Protein AF-A0A963NME1-F1 (afdb_monomer)

Foldseek 3Di:
DVPDDDPDPPVCCVVVDDDDPVRCVVVVHDDDPDCVCPPCCLVVLLAVLLVCVVPNDCFVVCCVVVVDVGPVVCV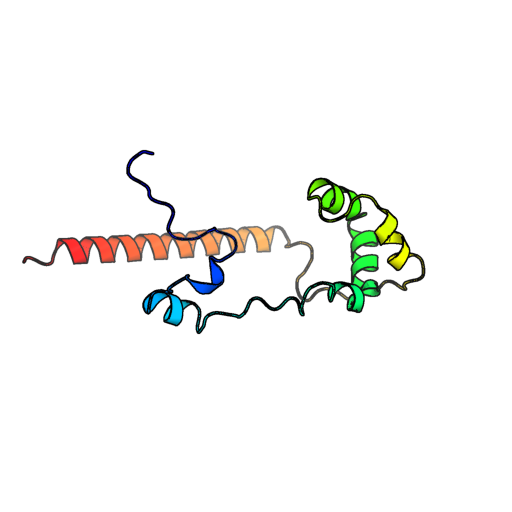SNPPHHHDNDDDPDHPDDDPVRVVVVVVVVVVVVVVVVVVVVVVVVVVVPDDD

Nearest PDB structures (foldseek):
  7aih-assembly1_K  TM=2.203E-01  e=9.585E+00  Leishmania major

pLDDT: mean 87.36, std 10.38, range [45.66, 97.12]

Solvent-accessible surface area (backbone atoms only — not comparable to full-atom values): 8222 Å² total; per-residue (Å²): 116,95,87,68,75,87,87,70,61,75,91,51,39,86,82,68,67,80,78,52,72,69,55,38,63,74,58,76,49,85,79,77,93,66,70,82,68,70,66,57,65,68,83,40,49,30,47,54,46,31,49,31,74,74,74,44,78,62,44,68,60,34,36,75,69,66,77,34,96,58,61,70,72,56,63,79,46,71,87,52,67,60,45,81,72,80,64,100,60,73,95,69,74,56,70,69,60,50,51,50,52,52,52,52,51,50,52,52,50,51,51,50,53,51,53,51,50,52,53,54,53,54,64,72,67,60,82,131

Sequence (128 aa):
FPWLRIRHPFSHYHEHAQVSAASLEALHSVRPIAPDSVGLWRDNLPRVKAQQQLHGSLSPDLVAASYEPDDRWEACLADVVPDPAPSRYPESVGPLRRTLLRLDARRKLWLYLRARRAAAGAQAATPR

Mean predicted aligned error: 10.66 Å

Secondary structure (DSSP, 8-state):
-TTPPP-S-GGGHHHH-PPPHHHHHHHSS-----GGGTTGGGGGHHHHHHHHHHH--SHHHHHHTTS-SSSGGGGGGTTPPP--PPPSS-SS--HHHHHHHHHHHHHHHHHHHHHHHHHHHHHHT---

Structure (mmCIF, N/CA/C/O backbone):
data_AF-A0A963NME1-F1
#
_entry.id   AF-A0A963NME1-F1
#
loop_
_atom_site.group_PDB
_atom_site.id
_atom_site.type_symbol
_atom_site.label_atom_id
_atom_site.label_alt_id
_atom_site.label_comp_id
_atom_site.label_asym_id
_atom_site.label_entity_id
_atom_site.label_seq_id
_atom_site.pdbx_PDB_ins_code
_atom_site.Cartn_x
_atom_site.Cartn_y
_atom_site.Cartn_z
_atom_site.occupancy
_atom_site.B_iso_or_equiv
_atom_site.auth_seq_id
_atom_site.auth_comp_id
_atom_site.auth_asym_id
_atom_site.auth_atom_id
_atom_site.pdbx_PDB_model_num
ATOM 1 N N . PHE A 1 1 ? -7.050 -23.112 29.297 1.00 65.38 1 PHE A N 1
ATOM 2 C CA . PHE A 1 1 ? -8.245 -22.337 29.692 1.00 65.38 1 PHE A CA 1
ATOM 3 C C . PHE A 1 1 ? -9.447 -23.269 29.819 1.00 65.38 1 PHE A C 1
ATOM 5 O O . PHE A 1 1 ? -10.154 -23.459 28.840 1.00 65.38 1 PHE A O 1
ATOM 12 N N . PRO A 1 2 ? -9.666 -23.892 30.991 1.00 81.06 2 PRO A N 1
ATOM 13 C CA . PRO A 1 2 ? -10.699 -24.923 31.156 1.00 81.06 2 PRO A CA 1
ATOM 14 C C . PRO A 1 2 ? -12.145 -24.398 31.057 1.00 81.06 2 PRO A C 1
ATOM 16 O O . PRO A 1 2 ? -13.073 -25.181 30.905 1.00 81.06 2 PRO A O 1
ATOM 19 N N . TRP A 1 3 ? -12.339 -23.079 31.122 1.00 88.75 3 TRP A N 1
ATOM 20 C CA . TRP A 1 3 ? -13.645 -22.411 31.093 1.00 88.75 3 TRP A CA 1
ATOM 21 C C . TRP A 1 3 ? -14.076 -21.918 29.700 1.00 88.75 3 TRP A C 1
ATOM 23 O O . TRP A 1 3 ? -15.205 -21.465 29.531 1.00 88.75 3 TRP A O 1
ATOM 33 N N . LEU A 1 4 ? -13.204 -22.001 28.692 1.00 87.25 4 LEU A N 1
ATOM 34 C CA . LEU A 1 4 ? -13.501 -21.583 27.321 1.00 87.25 4 LEU A CA 1
ATOM 35 C C . LEU A 1 4 ? -13.929 -22.802 26.499 1.00 87.25 4 LEU A C 1
ATOM 37 O O . LEU A 1 4 ? -13.145 -23.727 26.298 1.00 87.25 4 LEU A O 1
ATOM 41 N N . ARG A 1 5 ? -15.174 -22.800 26.010 1.00 87.75 5 ARG A N 1
ATOM 42 C CA . ARG A 1 5 ? -15.690 -23.826 25.090 1.00 87.75 5 ARG A CA 1
ATOM 43 C C . ARG A 1 5 ? -15.691 -23.272 23.670 1.00 87.75 5 ARG A C 1
ATOM 45 O O . ARG A 1 5 ? -16.254 -22.206 23.422 1.00 87.75 5 ARG A O 1
ATOM 52 N N . ILE A 1 6 ? -15.075 -24.001 22.743 1.00 89.31 6 ILE A N 1
ATOM 53 C CA . ILE A 1 6 ? -15.117 -23.680 21.312 1.00 89.31 6 ILE A CA 1
ATOM 54 C C . ILE A 1 6 ? -16.568 -23.827 20.845 1.00 89.31 6 ILE A C 1
ATOM 56 O O . ILE A 1 6 ? -17.168 -24.882 21.039 1.00 89.31 6 ILE A O 1
ATOM 60 N N . ARG A 1 7 ? -17.139 -22.767 20.261 1.00 90.50 7 ARG A N 1
ATOM 61 C CA . ARG A 1 7 ? -18.492 -22.807 19.679 1.00 90.50 7 ARG A CA 1
ATOM 62 C C . ARG A 1 7 ? -18.464 -23.188 18.203 1.00 90.50 7 ARG A C 1
ATOM 64 O O . ARG A 1 7 ? -19.219 -24.057 17.793 1.00 90.50 7 ARG A O 1
ATOM 71 N N . HIS A 1 8 ? -17.573 -22.557 17.441 1.00 91.00 8 HIS A N 1
ATOM 72 C CA . HIS A 1 8 ? -17.397 -22.767 16.005 1.00 91.00 8 HIS A CA 1
ATOM 73 C C . HIS A 1 8 ? -15.905 -22.679 15.646 1.00 91.00 8 HIS A C 1
ATOM 75 O O . HIS A 1 8 ? -15.159 -21.984 16.348 1.00 91.00 8 HIS A O 1
ATOM 81 N N . PRO A 1 9 ? -15.454 -23.349 14.571 1.00 90.25 9 PRO A N 1
ATOM 82 C CA . PRO A 1 9 ? -14.136 -23.117 13.991 1.00 90.25 9 PRO A CA 1
ATOM 83 C C . PRO A 1 9 ? -13.969 -21.656 13.562 1.00 90.25 9 PRO A C 1
ATOM 85 O O . PRO A 1 9 ? -14.907 -21.044 13.051 1.00 90.25 9 PRO A O 1
ATOM 88 N N . PHE A 1 10 ? -12.761 -21.105 13.705 1.00 86.75 10 PHE A N 1
ATOM 89 C CA . PHE A 1 10 ? -12.480 -19.731 13.268 1.00 86.75 10 PHE A CA 1
ATOM 90 C C . PHE A 1 10 ? -12.674 -19.540 11.752 1.00 86.75 10 PHE A C 1
ATOM 92 O O . PHE A 1 10 ? -13.070 -18.464 11.318 1.00 86.75 10 PHE A O 1
ATOM 99 N N . SER A 1 11 ? -12.484 -20.590 10.947 1.00 89.94 11 SER A N 1
ATOM 100 C CA . SER A 1 11 ? -12.746 -20.569 9.499 1.00 89.94 11 SER A CA 1
ATOM 101 C C . SER A 1 11 ? -14.195 -20.200 9.144 1.00 89.94 11 SER A C 1
ATOM 103 O O . SER A 1 11 ? -14.431 -19.602 8.098 1.00 89.94 11 SER A O 1
ATOM 105 N N . HIS A 1 12 ? -15.154 -20.469 10.035 1.00 85.56 12 HIS A N 1
ATOM 106 C CA . HIS A 1 12 ? -16.576 -20.143 9.863 1.00 85.56 12 HIS A CA 1
ATOM 107 C C . HIS A 1 12 ? -16.969 -18.847 10.589 1.00 85.56 12 HIS A C 1
ATOM 109 O O . HIS A 1 12 ? -18.148 -18.563 10.788 1.00 85.56 12 HIS A O 1
ATOM 115 N N . TYR A 1 13 ? -15.997 -18.035 11.022 1.00 83.69 13 TYR A N 1
ATOM 116 C CA . TYR A 1 13 ? -16.275 -16.800 11.759 1.00 83.69 13 TYR A CA 1
ATOM 117 C C . TYR A 1 13 ? -17.245 -15.882 11.005 1.00 83.69 13 TYR A C 1
ATOM 119 O O . TYR A 1 13 ? -18.175 -15.354 11.604 1.00 83.69 13 TYR A O 1
ATOM 127 N N . HIS A 1 14 ? -17.069 -15.746 9.690 1.00 79.44 14 HIS A N 1
ATOM 128 C CA . HIS A 1 14 ? -17.897 -14.894 8.836 1.00 79.44 14 HIS A CA 1
ATOM 129 C C . HIS A 1 14 ? -19.382 -15.312 8.779 1.00 79.44 14 HIS A C 1
ATOM 131 O O . HIS A 1 14 ? -20.227 -14.467 8.501 1.00 79.44 14 HIS A O 1
ATOM 137 N N . GLU A 1 15 ? -19.710 -16.571 9.087 1.00 83.69 15 GLU A N 1
ATOM 138 C CA . GLU A 1 15 ? -21.087 -17.093 9.123 1.00 83.69 15 GLU A CA 1
ATOM 139 C C . GLU A 1 15 ? -21.791 -16.782 10.453 1.00 83.69 15 GLU A C 1
ATOM 141 O O . GLU A 1 15 ? -23.011 -16.639 10.513 1.00 83.69 15 GLU A O 1
ATOM 146 N N . HIS A 1 16 ? -21.020 -16.688 11.539 1.00 85.94 16 HIS A N 1
ATOM 147 C CA . HIS A 1 16 ? -21.543 -16.587 12.905 1.00 85.94 16 HIS A CA 1
ATOM 148 C C . HIS A 1 16 ? -21.264 -15.238 13.578 1.00 85.94 16 HIS A C 1
ATOM 150 O O . HIS A 1 16 ? -21.755 -14.986 14.682 1.00 85.94 16 HIS A O 1
ATOM 156 N N . ALA A 1 17 ? -20.469 -14.371 12.948 1.00 82.75 17 ALA A N 1
ATOM 157 C CA . ALA A 1 17 ? -20.141 -13.054 13.466 1.00 82.75 17 ALA A CA 1
ATOM 158 C C . ALA A 1 17 ? -21.400 -12.179 13.546 1.00 82.75 17 ALA A C 1
ATOM 160 O O . ALA A 1 17 ? -21.984 -11.793 12.537 1.00 82.75 17 ALA A O 1
ATOM 161 N N . GLN A 1 18 ? -21.802 -11.833 14.769 1.00 83.31 18 GLN A N 1
ATOM 162 C CA . GLN A 1 18 ? -22.859 -10.858 15.017 1.00 83.31 18 GLN A CA 1
ATOM 163 C C . GLN A 1 18 ? -22.230 -9.499 15.308 1.00 83.31 18 GLN A C 1
ATOM 165 O O . GLN A 1 18 ? -21.410 -9.355 16.217 1.00 83.31 18 GLN A O 1
ATOM 170 N N . VAL A 1 19 ? -22.613 -8.500 14.520 1.00 80.94 19 VAL A N 1
ATOM 171 C CA . VAL A 1 19 ? -22.104 -7.133 14.635 1.00 80.94 19 VAL A CA 1
ATOM 172 C C . VAL A 1 19 ? -23.082 -6.323 15.482 1.00 80.94 19 VAL A C 1
ATOM 174 O O . VAL A 1 19 ? -24.294 -6.423 15.303 1.00 80.94 19 VAL A O 1
ATOM 177 N N . SER A 1 20 ? -22.574 -5.532 16.428 1.00 85.50 20 SER A N 1
ATOM 178 C CA . SER A 1 20 ? -23.436 -4.671 17.245 1.00 85.50 20 SER A CA 1
ATOM 179 C C . SER A 1 20 ? -24.091 -3.577 16.390 1.00 85.50 20 SER A C 1
ATOM 181 O O . SER A 1 20 ? -23.512 -3.142 15.393 1.00 85.50 20 SER A O 1
ATOM 183 N N . ALA A 1 21 ? -25.260 -3.077 16.801 1.00 82.88 21 ALA A N 1
ATOM 184 C CA . ALA A 1 21 ? -25.935 -1.978 16.102 1.00 82.88 21 ALA A CA 1
ATOM 185 C C . ALA A 1 21 ? -25.039 -0.729 15.978 1.00 82.88 21 ALA A C 1
ATOM 187 O O . ALA A 1 21 ? -24.937 -0.147 14.903 1.00 82.88 21 ALA A O 1
ATOM 188 N N . ALA A 1 22 ? -24.301 -0.390 17.041 1.00 84.44 22 ALA A N 1
ATOM 189 C CA . ALA A 1 22 ? -23.345 0.718 17.033 1.00 84.44 22 ALA A CA 1
ATOM 190 C C . ALA A 1 22 ? -22.194 0.502 16.032 1.00 84.44 22 ALA A C 1
ATOM 192 O O . ALA A 1 22 ? -21.735 1.437 15.381 1.00 84.44 22 ALA A O 1
ATOM 193 N N . SER A 1 23 ? -21.725 -0.741 15.881 1.00 80.06 23 SER A N 1
ATOM 194 C CA . SER A 1 23 ? -20.699 -1.084 14.893 1.00 80.06 23 SER A CA 1
ATOM 195 C C . SER A 1 23 ? -21.232 -1.003 13.458 1.00 80.06 23 SER A C 1
ATOM 197 O O . SER A 1 23 ? -20.501 -0.561 12.578 1.00 80.06 23 SER A O 1
ATOM 199 N N . LEU A 1 24 ? -22.491 -1.385 13.219 1.00 82.00 24 LEU A N 1
ATOM 200 C CA . LEU A 1 24 ? -23.139 -1.246 11.909 1.00 82.00 24 LEU A CA 1
ATOM 201 C C . LEU A 1 24 ? -23.303 0.221 11.506 1.00 82.00 24 LEU A C 1
ATOM 203 O O . LEU A 1 24 ? -23.012 0.574 10.367 1.00 82.00 24 LEU A O 1
ATOM 207 N N . GLU A 1 25 ? -23.718 1.067 12.447 1.00 82.50 25 GLU A N 1
ATOM 208 C CA . GLU A 1 25 ? -23.852 2.509 12.238 1.00 82.50 25 GLU A CA 1
ATOM 209 C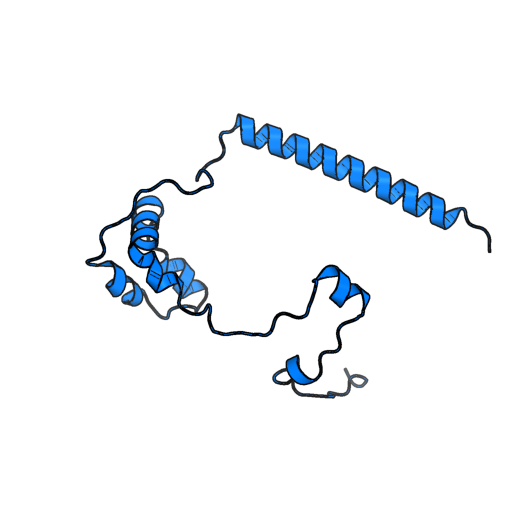 C . GLU A 1 25 ? -22.497 3.152 11.913 1.00 82.50 25 GLU A C 1
ATOM 211 O O . GLU A 1 25 ? -22.366 3.853 10.912 1.00 82.50 25 GLU A O 1
ATOM 216 N N . ALA A 1 26 ? -21.457 2.836 12.691 1.00 82.62 26 ALA A N 1
ATOM 217 C CA . ALA A 1 26 ? -20.117 3.383 12.484 1.00 82.62 26 ALA A CA 1
ATOM 218 C C . ALA A 1 26 ? -19.467 2.941 11.160 1.00 82.62 26 ALA A C 1
ATOM 220 O O . ALA A 1 26 ? -18.706 3.699 10.558 1.00 82.62 26 ALA A O 1
ATOM 221 N N . LEU A 1 27 ? -19.730 1.708 10.717 1.00 79.06 27 LEU A N 1
ATOM 222 C CA . LEU A 1 27 ? -19.146 1.141 9.497 1.00 79.06 27 LEU A CA 1
ATOM 223 C C . LEU A 1 27 ? -20.011 1.377 8.249 1.00 79.06 27 LEU A C 1
ATOM 225 O O . LEU A 1 27 ? -19.574 1.056 7.144 1.00 79.06 27 LEU A O 1
ATOM 229 N N . HIS A 1 28 ? -21.219 1.932 8.411 1.00 71.44 28 HIS A N 1
ATOM 230 C CA . HIS A 1 28 ? -22.244 2.118 7.375 1.00 71.44 28 HIS A CA 1
ATOM 231 C C . HIS A 1 28 ? -22.669 0.840 6.613 1.00 71.44 28 HIS A C 1
ATOM 233 O O . HIS A 1 28 ? -23.385 0.945 5.620 1.00 71.44 28 HIS A O 1
ATOM 239 N N . SER A 1 29 ? -22.210 -0.351 7.017 1.00 71.38 29 SER A N 1
ATOM 240 C CA . SER A 1 29 ? -22.645 -1.708 6.617 1.00 71.38 29 SER A CA 1
ATOM 241 C C . SER A 1 29 ? -21.537 -2.728 6.925 1.00 71.38 29 SER A C 1
ATOM 243 O O . SER A 1 29 ? -20.399 -2.367 7.234 1.00 71.38 29 SER A O 1
ATOM 245 N N . VAL A 1 30 ? -21.852 -4.022 6.813 1.00 68.88 30 VAL A N 1
ATOM 246 C CA . VAL A 1 30 ? -20.839 -5.083 6.701 1.00 68.88 30 VAL A CA 1
ATOM 247 C C . VAL A 1 30 ? -20.472 -5.217 5.226 1.00 68.88 30 VAL A C 1
ATOM 249 O O . VAL A 1 30 ? -21.319 -5.600 4.420 1.00 68.88 30 VAL A O 1
ATOM 252 N N . ARG A 1 31 ? -19.226 -4.899 4.851 1.00 71.44 31 ARG A N 1
ATOM 253 C CA . ARG A 1 31 ? -18.758 -5.169 3.484 1.00 71.44 31 ARG A CA 1
ATOM 254 C C . ARG A 1 31 ? -18.584 -6.679 3.305 1.00 71.44 31 ARG A C 1
ATOM 256 O O . ARG A 1 31 ? -17.908 -7.286 4.139 1.00 71.44 31 ARG A O 1
ATOM 263 N N . PRO A 1 32 ? -19.147 -7.284 2.247 1.00 70.88 32 PRO A N 1
ATOM 264 C CA . PRO A 1 32 ? -18.854 -8.673 1.934 1.00 70.88 32 PRO A CA 1
ATOM 265 C C . PRO A 1 32 ? -17.359 -8.832 1.641 1.00 70.88 32 PRO A C 1
ATOM 267 O O . PRO A 1 32 ? -16.725 -7.935 1.078 1.00 70.88 32 PRO A O 1
ATOM 270 N N . ILE A 1 33 ? -16.797 -9.978 2.024 1.00 72.50 33 ILE A N 1
ATOM 271 C CA . ILE A 1 33 ? -15.448 -10.362 1.606 1.00 72.50 33 ILE A CA 1
ATOM 272 C C . ILE A 1 33 ? -15.550 -10.732 0.125 1.00 72.50 33 ILE A C 1
ATOM 274 O O . ILE A 1 33 ? -15.997 -11.825 -0.212 1.00 72.50 33 ILE A O 1
ATOM 278 N N . ALA A 1 34 ? -15.189 -9.796 -0.749 1.00 72.75 34 ALA A N 1
ATOM 279 C CA . ALA A 1 34 ? -15.157 -10.003 -2.189 1.00 72.75 34 ALA A CA 1
ATOM 280 C C . ALA A 1 34 ? -13.692 -10.104 -2.651 1.00 72.75 34 ALA A C 1
ATOM 282 O O . ALA A 1 34 ? -12.915 -9.180 -2.392 1.00 72.75 34 ALA A O 1
ATOM 283 N N . PRO A 1 35 ? -13.284 -11.200 -3.315 1.00 74.69 35 PRO A N 1
ATOM 284 C CA . PRO A 1 35 ? -11.931 -11.343 -3.845 1.00 74.69 35 PRO A CA 1
ATOM 285 C C . PRO A 1 35 ? -11.703 -10.513 -5.117 1.00 74.69 35 PRO A C 1
ATOM 287 O O . PRO A 1 35 ? -10.601 -10.538 -5.653 1.00 74.69 35 PRO A O 1
ATOM 290 N N . ASP A 1 36 ? -12.703 -9.761 -5.582 1.00 78.38 36 ASP A N 1
ATOM 291 C CA . ASP A 1 36 ? -12.691 -8.992 -6.834 1.00 78.38 36 ASP A CA 1
ATOM 292 C C . ASP A 1 36 ? -11.502 -8.026 -6.946 1.00 78.38 36 ASP A C 1
ATOM 294 O O . ASP A 1 36 ? -11.068 -7.683 -8.042 1.00 78.38 36 ASP A O 1
ATOM 298 N N . SER A 1 37 ? -10.950 -7.584 -5.811 1.00 76.38 37 SER A N 1
ATOM 299 C CA . SER A 1 37 ? -9.790 -6.695 -5.787 1.00 76.38 37 SER A CA 1
ATOM 300 C C . SER A 1 37 ? -8.438 -7.399 -5.909 1.00 76.38 37 SER A C 1
ATOM 302 O O . SER A 1 37 ? -7.411 -6.739 -6.089 1.00 76.38 37 SER A O 1
ATOM 304 N N . VAL A 1 38 ? -8.401 -8.724 -5.764 1.00 83.25 38 VAL A N 1
ATOM 305 C CA . VAL A 1 38 ? -7.161 -9.501 -5.805 1.00 83.25 38 VAL A CA 1
ATOM 306 C C . VAL A 1 38 ? -6.618 -9.484 -7.231 1.00 83.25 38 VAL A C 1
ATOM 308 O O . VAL A 1 38 ? -7.201 -10.044 -8.150 1.00 83.25 38 VAL A O 1
ATOM 311 N N . GLY A 1 39 ? -5.465 -8.841 -7.413 1.00 83.00 39 GLY A N 1
ATOM 312 C CA . GLY A 1 39 ? -4.780 -8.788 -8.704 1.00 83.00 39 GLY A CA 1
ATOM 313 C C . GLY A 1 39 ? -5.081 -7.567 -9.574 1.00 83.00 39 GLY A C 1
ATOM 314 O O . GLY A 1 39 ? -4.396 -7.423 -10.581 1.00 83.00 39 GLY A O 1
ATOM 315 N N . LEU A 1 40 ? -5.974 -6.650 -9.166 1.00 88.62 40 LEU A N 1
ATOM 316 C CA . LEU A 1 40 ? -6.240 -5.373 -9.871 1.00 88.62 40 LEU A CA 1
ATOM 317 C C . LEU A 1 40 ? -4.981 -4.516 -10.094 1.00 88.62 40 LEU A C 1
ATOM 319 O O . LEU A 1 40 ? -4.935 -3.646 -10.962 1.00 88.62 40 LEU A O 1
ATOM 323 N N . TRP A 1 41 ? -3.925 -4.746 -9.312 1.00 89.88 41 TRP A N 1
ATOM 324 C CA . TRP A 1 41 ? -2.641 -4.077 -9.512 1.00 89.88 41 TRP A CA 1
ATOM 325 C C . TRP A 1 41 ? -2.022 -4.385 -10.888 1.00 89.88 41 TRP A C 1
ATOM 327 O O . TRP A 1 41 ? -1.285 -3.553 -11.415 1.00 89.88 41 TRP A O 1
ATOM 337 N N . ARG A 1 42 ? -2.363 -5.531 -11.501 1.00 91.81 42 ARG A N 1
ATOM 338 C CA . ARG A 1 42 ? -1.930 -5.911 -12.857 1.00 91.81 42 ARG A CA 1
ATOM 339 C C . ARG A 1 42 ? -2.524 -5.019 -13.945 1.00 91.81 42 ARG A C 1
ATOM 341 O O . ARG A 1 42 ? -1.940 -4.912 -15.014 1.00 91.81 42 ARG A O 1
ATOM 348 N N . ASP A 1 43 ? -3.603 -4.300 -13.661 1.00 93.56 43 ASP A N 1
ATOM 349 C CA . ASP A 1 43 ? -4.145 -3.303 -14.592 1.00 93.56 43 ASP A CA 1
ATOM 350 C C . ASP A 1 43 ? -3.326 -1.999 -14.573 1.00 93.56 43 ASP A C 1
ATOM 352 O O . ASP A 1 43 ? -3.547 -1.094 -15.371 1.00 93.56 43 ASP A O 1
ATOM 356 N N . ASN A 1 44 ? -2.361 -1.889 -13.653 1.00 94.00 44 ASN A N 1
ATOM 357 C CA . ASN A 1 44 ? -1.581 -0.684 -13.388 1.00 94.00 44 ASN A CA 1
ATOM 358 C C . ASN A 1 44 ? -0.060 -0.931 -13.482 1.00 94.00 44 ASN A C 1
ATOM 360 O O . ASN A 1 44 ? 0.725 -0.214 -12.857 1.00 94.00 44 ASN A O 1
ATOM 364 N N . LEU A 1 45 ? 0.388 -1.913 -14.277 1.00 96.19 45 LEU A N 1
ATOM 365 C CA . LEU A 1 45 ? 1.820 -2.221 -14.453 1.00 96.19 45 LEU A CA 1
ATOM 366 C C . LEU A 1 45 ? 2.689 -1.014 -14.853 1.00 96.19 45 LEU A C 1
ATOM 368 O O . LEU A 1 45 ? 3.779 -0.887 -14.289 1.00 96.19 45 LEU A O 1
ATOM 372 N N . PRO A 1 46 ? 2.250 -0.092 -15.743 1.00 96.69 46 PRO A N 1
ATOM 373 C CA . PRO A 1 46 ? 3.028 1.110 -16.066 1.00 96.69 46 PRO A CA 1
ATOM 374 C C . PRO A 1 46 ? 3.391 1.927 -14.828 1.00 96.69 46 PRO A C 1
ATOM 376 O O . PRO A 1 46 ? 4.522 2.399 -14.682 1.00 96.69 46 PRO A O 1
ATOM 379 N N . ARG A 1 47 ? 2.439 2.038 -13.895 1.00 94.56 47 ARG A N 1
ATOM 380 C CA . ARG A 1 47 ? 2.627 2.750 -12.636 1.00 94.56 47 ARG A CA 1
ATOM 381 C C . ARG A 1 47 ? 3.576 2.002 -11.710 1.00 94.56 47 ARG A C 1
ATOM 383 O O . ARG A 1 47 ? 4.455 2.626 -11.122 1.00 94.56 47 ARG A O 1
ATOM 390 N N . VAL A 1 48 ? 3.418 0.684 -11.588 1.00 95.12 48 VAL A N 1
ATOM 391 C CA . VAL A 1 48 ? 4.299 -0.159 -10.763 1.00 95.12 48 VAL A CA 1
ATOM 392 C C . VAL A 1 48 ? 5.746 -0.055 -11.248 1.00 95.12 48 VAL A C 1
ATOM 394 O O . VAL A 1 48 ? 6.639 0.191 -10.439 1.00 95.12 48 VAL A O 1
ATOM 397 N N . LYS A 1 49 ? 5.980 -0.134 -12.565 1.00 96.50 49 LYS A N 1
ATOM 398 C CA . LYS A 1 49 ? 7.321 0.012 -13.147 1.00 96.50 49 LYS A CA 1
ATOM 399 C C . LYS A 1 49 ? 7.929 1.384 -12.864 1.00 96.50 49 LYS A C 1
ATOM 401 O O . LYS A 1 49 ? 9.085 1.465 -12.459 1.00 96.50 49 LYS A O 1
ATOM 406 N N . ALA A 1 50 ? 7.157 2.458 -13.030 1.00 95.12 50 ALA A N 1
ATOM 407 C CA . ALA A 1 50 ? 7.632 3.806 -12.723 1.00 95.12 50 ALA A CA 1
ATOM 408 C C . ALA A 1 50 ? 8.023 3.960 -11.244 1.00 95.12 50 ALA A C 1
ATOM 410 O O . ALA A 1 50 ? 9.039 4.571 -10.927 1.00 95.12 50 ALA A O 1
ATOM 411 N N . GLN A 1 51 ? 7.255 3.365 -10.328 1.00 93.38 51 GLN A N 1
ATOM 412 C CA . GLN A 1 51 ? 7.574 3.384 -8.899 1.00 93.38 51 GLN A CA 1
ATOM 413 C C . GLN A 1 51 ? 8.831 2.570 -8.576 1.00 93.38 51 GLN A C 1
ATOM 415 O O . GLN A 1 51 ? 9.664 3.042 -7.804 1.00 93.38 51 GLN A O 1
ATOM 420 N N . GLN A 1 52 ? 9.028 1.411 -9.214 1.00 94.62 52 GLN A N 1
ATOM 421 C CA . GLN A 1 52 ? 10.264 0.643 -9.047 1.00 94.62 52 GLN A CA 1
ATOM 422 C C . GLN A 1 52 ? 11.501 1.397 -9.548 1.00 94.62 52 GLN A C 1
ATOM 424 O O . GLN A 1 52 ? 12.560 1.324 -8.933 1.00 94.62 52 GLN A O 1
ATOM 429 N N . GLN A 1 53 ? 11.376 2.173 -10.627 1.00 94.12 53 GLN A N 1
ATOM 430 C CA . GLN A 1 53 ? 12.474 3.015 -11.110 1.00 94.12 53 GLN A CA 1
ATOM 431 C C . GLN A 1 53 ? 12.842 4.133 -10.123 1.00 94.12 53 GLN A C 1
ATOM 433 O O . GLN A 1 53 ? 14.005 4.522 -10.048 1.00 94.12 53 GLN A O 1
ATOM 438 N N . LEU A 1 54 ? 11.869 4.647 -9.365 1.00 92.12 54 LEU A N 1
ATOM 439 C CA . LEU A 1 54 ? 12.083 5.718 -8.388 1.00 92.12 54 LEU A CA 1
ATOM 440 C C . LEU A 1 54 ? 12.593 5.209 -7.035 1.00 92.12 54 LEU A C 1
ATOM 442 O O . LEU A 1 54 ? 13.394 5.887 -6.390 1.00 92.12 54 LEU A O 1
ATOM 446 N N . HIS A 1 55 ? 12.110 4.050 -6.589 1.00 92.62 55 HIS A N 1
ATOM 447 C CA . HIS A 1 55 ? 12.290 3.576 -5.212 1.00 92.62 55 HIS A CA 1
ATOM 448 C C . HIS A 1 55 ? 13.069 2.262 -5.096 1.00 92.62 55 HIS A C 1
ATOM 450 O O . HIS A 1 55 ? 13.447 1.882 -3.991 1.00 92.62 55 HIS A O 1
ATOM 456 N N . GLY A 1 56 ? 13.356 1.603 -6.218 1.00 95.12 56 GLY A N 1
ATOM 457 C CA . GLY A 1 56 ? 13.926 0.263 -6.256 1.00 95.12 56 GLY A CA 1
ATOM 458 C C . GLY A 1 56 ? 12.860 -0.833 -6.321 1.00 95.12 56 GLY A C 1
ATOM 459 O O . GLY A 1 56 ? 11.655 -0.577 -6.321 1.00 95.12 56 GLY A O 1
ATOM 460 N N . SER A 1 57 ? 13.324 -2.077 -6.409 1.00 95.56 57 SER A N 1
ATOM 461 C CA . SER A 1 57 ? 12.462 -3.258 -6.486 1.00 95.56 57 SER A CA 1
ATOM 462 C C . SER A 1 57 ? 11.617 -3.439 -5.216 1.00 95.56 57 SER A C 1
ATOM 464 O O . SER A 1 57 ? 12.089 -3.220 -4.102 1.00 95.56 57 SER A O 1
ATOM 466 N N . LEU A 1 58 ? 10.373 -3.895 -5.405 1.00 95.06 58 LEU A N 1
ATOM 467 C CA . LEU A 1 58 ? 9.463 -4.297 -4.324 1.00 95.06 58 LEU A CA 1
ATOM 468 C C . LEU A 1 58 ? 9.658 -5.763 -3.901 1.00 95.06 58 LEU A C 1
ATOM 470 O O . LEU A 1 58 ? 9.126 -6.179 -2.874 1.00 95.06 58 LEU A O 1
ATOM 474 N N . SER A 1 59 ? 10.399 -6.557 -4.680 1.00 96.88 59 SER A N 1
ATOM 475 C CA . SER A 1 59 ? 10.572 -7.994 -4.445 1.00 96.88 59 SER A CA 1
ATOM 476 C C . SER A 1 59 ? 11.114 -8.339 -3.057 1.00 96.88 59 SER A C 1
ATOM 478 O O . SER A 1 59 ? 10.563 -9.256 -2.451 1.00 96.88 59 SER A O 1
ATOM 480 N N . PRO A 1 60 ? 12.101 -7.617 -2.483 1.00 97.06 60 PRO A N 1
ATOM 481 C CA . PRO A 1 60 ? 12.578 -7.918 -1.133 1.00 97.06 60 PRO A CA 1
ATOM 482 C C . PRO A 1 60 ? 11.461 -7.869 -0.084 1.00 97.06 60 PRO A C 1
ATOM 484 O O . PRO A 1 60 ? 11.361 -8.763 0.756 1.00 97.06 60 PRO A O 1
ATOM 487 N N . ASP A 1 61 ? 10.590 -6.861 -0.170 1.00 96.25 61 ASP A N 1
ATOM 488 C CA . ASP A 1 61 ? 9.484 -6.674 0.768 1.00 96.25 61 ASP A CA 1
ATOM 489 C C . ASP A 1 61 ? 8.376 -7.713 0.547 1.00 96.25 61 ASP A C 1
ATOM 491 O O . ASP A 1 61 ? 7.829 -8.252 1.512 1.00 96.25 61 ASP A O 1
ATOM 495 N N . LEU A 1 62 ? 8.064 -8.037 -0.714 1.00 94.88 62 LEU A N 1
ATOM 496 C CA . LEU A 1 62 ? 7.055 -9.045 -1.058 1.00 94.88 62 LEU A CA 1
ATOM 497 C C . LEU A 1 62 ? 7.471 -10.452 -0.613 1.00 94.88 62 LEU A C 1
ATOM 499 O O . LEU A 1 62 ? 6.642 -11.187 -0.069 1.00 94.88 62 LEU A O 1
ATOM 503 N N . VAL A 1 63 ? 8.748 -10.799 -0.783 1.00 96.62 63 VAL A N 1
ATOM 504 C CA . VAL A 1 63 ? 9.312 -12.077 -0.328 1.00 96.62 63 VAL A CA 1
ATOM 505 C C . VAL A 1 63 ? 9.358 -12.134 1.197 1.00 96.62 63 VAL A C 1
ATOM 507 O O . VAL A 1 63 ? 8.905 -13.113 1.791 1.00 96.62 63 VAL A O 1
ATOM 510 N N . ALA A 1 64 ? 9.818 -11.069 1.862 1.00 97.12 64 ALA A N 1
ATOM 511 C CA . ALA A 1 64 ? 9.848 -11.006 3.324 1.00 97.12 64 ALA A CA 1
ATOM 512 C C . ALA A 1 64 ? 8.450 -11.153 3.949 1.00 97.12 64 ALA A C 1
ATOM 514 O O . ALA A 1 64 ? 8.292 -11.783 4.994 1.00 97.12 64 ALA A O 1
ATOM 515 N N . ALA A 1 65 ? 7.425 -10.608 3.291 1.00 95.56 65 ALA A N 1
ATOM 516 C CA . ALA A 1 65 ? 6.034 -10.719 3.712 1.00 95.56 65 ALA A CA 1
ATOM 517 C C . ALA A 1 65 ? 5.339 -12.019 3.260 1.00 95.56 65 ALA A C 1
ATOM 519 O O . ALA A 1 65 ? 4.167 -12.211 3.577 1.00 95.56 65 ALA A O 1
ATOM 520 N N . SER A 1 66 ? 6.041 -12.919 2.557 1.00 95.12 66 SER A N 1
ATOM 521 C CA . SER A 1 66 ? 5.488 -14.170 2.010 1.00 95.12 66 SER A CA 1
ATOM 522 C C . SER A 1 66 ? 4.315 -13.969 1.037 1.00 95.12 66 SER A C 1
ATOM 524 O O . SER A 1 66 ? 3.462 -14.847 0.908 1.00 95.12 66 SER A O 1
ATOM 526 N N . TYR A 1 67 ? 4.258 -12.818 0.355 1.00 90.69 67 TYR A N 1
ATOM 527 C CA . TYR A 1 67 ? 3.302 -12.584 -0.734 1.00 90.69 67 TYR A CA 1
ATOM 528 C C . TYR A 1 67 ? 3.771 -13.213 -2.043 1.00 90.69 67 TYR A C 1
ATOM 530 O O . TYR A 1 67 ? 2.943 -13.720 -2.794 1.00 90.69 67 TYR A O 1
ATOM 538 N N . GLU A 1 68 ? 5.081 -13.194 -2.294 1.00 93.75 68 GLU A N 1
ATOM 539 C CA . GLU A 1 68 ? 5.707 -13.819 -3.458 1.00 93.75 68 GLU A CA 1
ATOM 540 C C . GLU A 1 68 ? 6.857 -14.731 -3.004 1.00 93.75 68 GLU A C 1
ATOM 542 O O . GLU A 1 68 ? 7.521 -14.431 -2.009 1.00 93.75 68 GLU A O 1
ATOM 547 N N . PRO A 1 69 ? 7.099 -15.859 -3.689 1.00 94.44 69 PRO A N 1
ATOM 548 C CA . PRO A 1 69 ? 8.182 -16.772 -3.335 1.00 94.44 69 PRO A CA 1
ATOM 549 C C . PRO A 1 69 ? 9.563 -16.253 -3.763 1.00 94.44 69 PRO A C 1
ATOM 551 O O . PRO A 1 69 ? 10.563 -16.585 -3.128 1.00 94.44 69 PRO A O 1
ATOM 554 N N . ASP A 1 70 ? 9.624 -15.474 -4.843 1.00 96.50 70 ASP A N 1
ATOM 555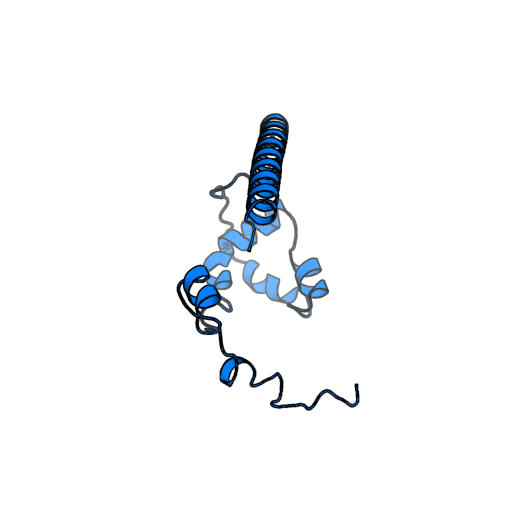 C CA . ASP A 1 70 ? 10.839 -14.933 -5.450 1.00 96.50 70 ASP A CA 1
ATOM 556 C C . ASP A 1 70 ? 10.526 -13.667 -6.281 1.00 96.50 70 ASP A C 1
ATOM 558 O O . ASP A 1 70 ? 9.422 -13.122 -6.231 1.00 96.50 70 ASP A O 1
ATOM 562 N N . ASP A 1 71 ? 11.514 -13.169 -7.026 1.00 95.56 71 ASP A N 1
ATOM 563 C C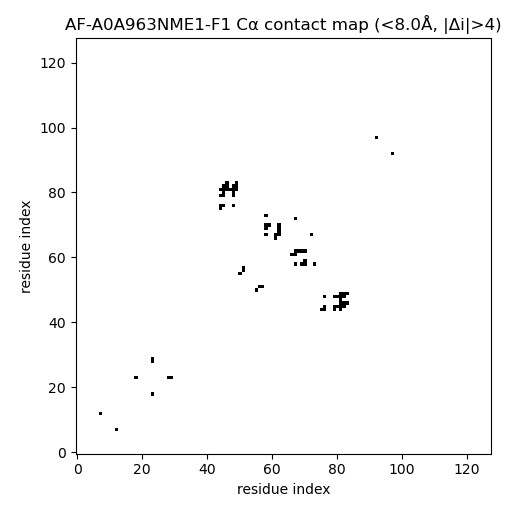A . ASP A 1 71 ? 11.423 -11.974 -7.871 1.00 95.56 71 ASP A CA 1
ATOM 564 C C . ASP A 1 71 ? 10.840 -12.243 -9.271 1.00 95.56 71 ASP A C 1
ATOM 566 O O . ASP A 1 71 ? 10.707 -11.317 -10.072 1.00 95.56 71 ASP A O 1
ATOM 570 N N . ARG A 1 72 ? 10.433 -13.481 -9.594 1.00 96.00 72 ARG A N 1
ATOM 571 C CA . ARG A 1 72 ? 9.984 -13.843 -10.953 1.00 96.00 72 ARG A CA 1
ATOM 572 C C . ARG A 1 72 ? 8.750 -13.085 -11.408 1.00 96.00 72 ARG A C 1
ATOM 574 O O . ARG A 1 72 ? 8.531 -12.953 -12.613 1.00 96.00 72 ARG A O 1
ATOM 581 N N . TRP A 1 73 ? 7.939 -12.591 -10.477 1.00 92.81 73 TRP A N 1
ATOM 582 C CA . TRP A 1 73 ? 6.783 -11.766 -10.812 1.00 92.81 73 TRP A CA 1
ATOM 583 C C . TRP A 1 73 ? 7.198 -10.501 -11.585 1.00 92.81 73 TRP A C 1
ATOM 585 O O . TRP A 1 73 ? 6.434 -10.049 -12.436 1.00 92.81 73 TRP A O 1
ATOM 595 N N . GLU A 1 74 ? 8.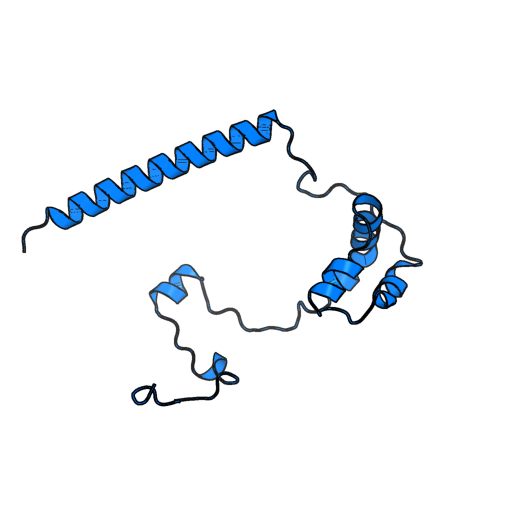416 -9.977 -11.378 1.00 95.31 74 GLU A N 1
ATOM 596 C CA . GLU A 1 74 ? 8.938 -8.807 -12.099 1.00 95.31 74 GLU A CA 1
ATOM 597 C C . GLU A 1 74 ? 9.060 -9.037 -13.608 1.00 95.31 74 GLU A C 1
ATOM 599 O O . GLU A 1 74 ? 9.106 -8.074 -14.375 1.00 95.31 74 GLU A O 1
ATOM 604 N N . ALA A 1 75 ? 9.025 -10.292 -14.070 1.00 95.19 75 ALA A N 1
ATOM 605 C CA . ALA A 1 75 ? 8.982 -10.610 -15.492 1.00 95.19 75 ALA A CA 1
ATOM 606 C C . ALA A 1 75 ? 7.804 -9.920 -16.207 1.00 95.19 75 ALA A C 1
ATOM 608 O O . ALA A 1 75 ? 7.933 -9.543 -17.371 1.00 95.19 75 ALA A O 1
ATOM 609 N N . CYS A 1 76 ? 6.680 -9.675 -15.516 1.00 93.94 76 CYS A N 1
ATOM 610 C CA . CYS A 1 76 ? 5.546 -8.953 -16.098 1.00 93.94 76 CYS A CA 1
ATOM 611 C C . CYS A 1 76 ? 5.822 -7.459 -16.347 1.00 93.94 76 CYS A C 1
ATOM 613 O O . CYS A 1 76 ? 5.046 -6.807 -17.041 1.00 93.94 76 CYS A O 1
ATOM 615 N N . LEU A 1 77 ? 6.919 -6.910 -15.811 1.00 95.62 77 LEU A N 1
ATOM 616 C CA . LEU A 1 77 ? 7.323 -5.513 -15.972 1.00 95.62 77 LEU A CA 1
ATOM 617 C C . LEU A 1 77 ? 8.384 -5.311 -17.063 1.00 95.62 77 LEU A C 1
ATOM 619 O O . LEU A 1 77 ? 8.637 -4.160 -17.430 1.00 95.62 77 LEU A O 1
ATOM 623 N N . ALA A 1 78 ? 8.997 -6.377 -17.592 1.00 93.56 78 ALA A N 1
ATOM 624 C CA . ALA A 1 78 ? 10.141 -6.296 -18.509 1.00 93.56 78 ALA A CA 1
ATOM 625 C C . ALA A 1 78 ? 9.870 -5.363 -19.706 1.00 93.56 78 ALA A C 1
ATOM 627 O O . ALA A 1 78 ? 10.568 -4.358 -19.876 1.00 93.56 78 ALA A O 1
ATOM 628 N N . ASP A 1 79 ? 8.767 -5.595 -20.422 1.00 95.12 79 ASP A N 1
ATOM 629 C CA . ASP A 1 79 ? 8.410 -4.867 -21.652 1.00 95.12 79 ASP A CA 1
ATOM 630 C C . ASP A 1 79 ? 7.401 -3.724 -21.440 1.00 95.12 79 ASP A C 1
ATOM 632 O O . ASP A 1 79 ? 6.955 -3.074 -22.384 1.00 95.12 79 ASP A O 1
ATOM 636 N N . VAL A 1 80 ? 7.025 -3.441 -20.190 1.00 96.88 80 VAL A N 1
ATOM 637 C CA . VAL A 1 80 ? 6.045 -2.392 -19.873 1.00 96.88 80 VAL A CA 1
ATOM 638 C C . VAL A 1 80 ? 6.681 -1.005 -20.011 1.00 96.88 80 VAL A C 1
ATOM 640 O O . VAL A 1 80 ? 7.796 -0.780 -19.547 1.00 96.88 80 VAL A O 1
ATOM 643 N N . VAL A 1 81 ? 5.992 -0.034 -20.610 1.00 96.81 81 VAL A N 1
ATOM 644 C CA . VAL A 1 81 ? 6.455 1.367 -20.618 1.00 96.81 81 VAL A CA 1
ATOM 645 C C . VAL A 1 81 ? 6.072 2.023 -19.284 1.00 96.81 81 VAL A C 1
ATOM 647 O O . VAL A 1 81 ? 4.905 1.939 -18.901 1.00 96.81 81 VAL A O 1
ATOM 650 N N . PRO A 1 82 ? 7.011 2.646 -18.544 1.00 96.88 82 PRO A N 1
ATOM 651 C CA . PRO A 1 82 ? 6.700 3.279 -17.265 1.00 96.88 82 PRO A CA 1
ATOM 652 C C . PRO A 1 82 ? 5.825 4.526 -17.451 1.00 96.88 82 PRO A C 1
ATOM 654 O O . PRO A 1 82 ? 6.048 5.309 -18.372 1.00 96.88 82 PRO A O 1
ATOM 657 N N . ASP A 1 83 ? 4.873 4.735 -16.538 1.00 95.44 83 ASP A N 1
ATOM 658 C CA . ASP A 1 83 ? 4.082 5.969 -16.441 1.00 95.44 83 ASP A CA 1
ATOM 659 C C . ASP A 1 83 ? 4.660 6.909 -15.359 1.00 95.44 83 ASP A C 1
ATOM 661 O O . ASP A 1 83 ? 4.441 6.673 -14.164 1.00 95.44 83 ASP A O 1
ATOM 665 N N . PRO A 1 84 ? 5.383 7.984 -15.739 1.00 90.88 84 PRO A N 1
ATOM 666 C CA . PRO A 1 84 ? 6.002 8.910 -14.795 1.00 90.88 84 PRO A CA 1
ATOM 667 C C . PRO A 1 84 ? 5.036 9.985 -14.270 1.00 90.88 84 PRO A C 1
ATOM 669 O O . PRO A 1 84 ? 5.488 10.930 -13.618 1.00 90.88 84 PRO A O 1
ATOM 672 N N . ALA A 1 85 ? 3.730 9.902 -14.562 1.00 91.69 85 ALA A N 1
ATOM 673 C CA . ALA A 1 85 ? 2.771 10.906 -14.118 1.00 91.69 85 ALA A CA 1
ATOM 674 C C . ALA A 1 85 ? 2.830 11.102 -12.588 1.00 91.69 85 ALA A C 1
ATOM 676 O O . ALA A 1 85 ? 2.892 10.128 -11.825 1.00 91.69 85 ALA A O 1
ATOM 677 N N . PRO A 1 86 ? 2.781 12.350 -12.092 1.00 87.31 86 PRO A N 1
ATOM 678 C CA . PRO A 1 86 ? 2.814 12.599 -10.659 1.00 87.31 86 PRO A CA 1
ATOM 679 C C . PRO A 1 86 ? 1.602 11.961 -9.969 1.00 87.31 86 PRO A C 1
ATOM 681 O O . PRO A 1 86 ? 0.478 11.984 -10.468 1.00 87.31 86 PRO A O 1
ATOM 684 N N . SER A 1 87 ? 1.831 11.386 -8.790 1.00 85.00 87 SER A N 1
ATOM 685 C CA . SER A 1 87 ? 0.769 10.966 -7.871 1.00 85.00 87 SER A CA 1
ATOM 686 C C . SER A 1 87 ? -0.060 12.180 -7.435 1.00 85.00 87 SER A C 1
ATOM 688 O O . SER A 1 87 ? 0.421 13.313 -7.377 1.00 85.00 87 SER A O 1
ATOM 690 N N . ARG A 1 88 ? -1.317 11.941 -7.035 1.00 86.56 88 ARG A N 1
ATOM 691 C CA . ARG A 1 88 ? -2.160 12.972 -6.397 1.00 86.56 88 ARG A CA 1
ATOM 692 C C . ARG A 1 88 ? -1.486 13.594 -5.165 1.00 86.56 88 ARG A C 1
ATOM 694 O O . ARG A 1 88 ? -1.754 14.747 -4.828 1.00 86.56 88 ARG A O 1
AT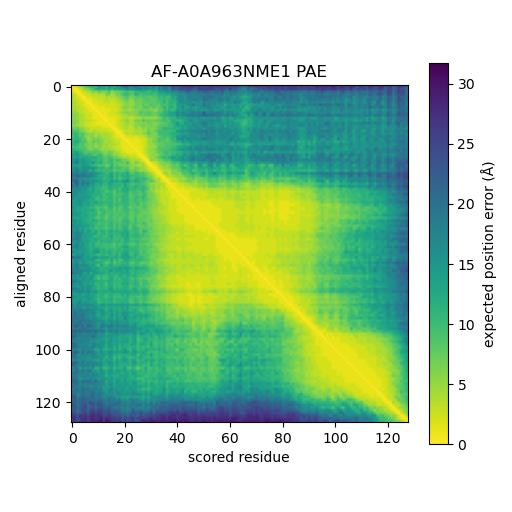OM 701 N N . TYR A 1 89 ? -0.648 12.820 -4.480 1.00 84.31 89 TYR A N 1
ATOM 702 C CA . TYR A 1 89 ? 0.096 13.245 -3.303 1.00 84.31 89 TYR A CA 1
ATOM 703 C C . TYR A 1 89 ? 1.594 13.259 -3.601 1.00 84.31 89 TYR A C 1
ATOM 705 O O . TYR A 1 89 ? 2.081 12.317 -4.211 1.00 84.31 89 TYR A O 1
ATOM 713 N N . PRO A 1 90 ? 2.329 14.290 -3.157 1.00 85.88 90 PRO A N 1
ATOM 714 C CA . PRO A 1 90 ? 3.766 14.354 -3.380 1.00 85.88 90 PRO A CA 1
ATOM 715 C C . PRO A 1 90 ? 4.504 13.287 -2.560 1.00 85.88 90 PRO A C 1
ATOM 717 O O . PRO A 1 90 ? 4.175 13.084 -1.390 1.00 85.88 90 PRO A O 1
ATOM 720 N N . GLU A 1 91 ? 5.553 12.698 -3.141 1.00 84.50 91 GLU A N 1
ATOM 721 C CA . GLU A 1 91 ? 6.382 11.656 -2.503 1.00 84.50 91 GLU A CA 1
ATOM 722 C C . GLU A 1 91 ? 7.073 12.135 -1.222 1.00 84.50 91 GLU A C 1
ATOM 724 O O . GLU A 1 91 ? 7.260 11.389 -0.261 1.00 84.50 91 GLU A O 1
ATOM 729 N N . SER A 1 92 ? 7.429 13.420 -1.166 1.00 82.50 92 SER A N 1
ATOM 730 C CA . SER A 1 92 ? 7.984 14.021 0.039 1.00 82.50 92 SER A CA 1
ATOM 731 C C . SER A 1 92 ? 7.276 15.318 0.399 1.00 82.50 92 SER A C 1
ATOM 733 O O . SER A 1 92 ? 6.957 16.175 -0.426 1.00 82.50 92 SER A O 1
ATOM 735 N N . VAL A 1 93 ? 7.020 15.465 1.694 1.00 86.62 93 VAL A N 1
ATOM 736 C CA . VAL A 1 93 ? 6.526 16.709 2.271 1.00 86.62 93 VAL A CA 1
ATOM 737 C C . VAL A 1 93 ? 7.731 17.527 2.711 1.00 86.62 93 VAL A C 1
ATOM 739 O O . VAL A 1 93 ? 8.500 17.074 3.563 1.00 86.62 93 VAL A O 1
ATOM 742 N N . GLY A 1 94 ? 7.865 18.737 2.165 1.00 89.81 94 GLY A N 1
ATOM 743 C CA . GLY A 1 94 ? 8.931 19.664 2.539 1.00 89.81 94 GLY A CA 1
ATOM 744 C C . GLY A 1 94 ? 8.981 19.935 4.053 1.00 89.81 94 GLY A C 1
ATOM 745 O O . GLY A 1 94 ? 7.953 19.840 4.740 1.00 89.81 94 GLY A O 1
ATOM 746 N N . PRO A 1 95 ? 10.157 20.296 4.597 1.00 90.62 95 PRO A N 1
ATOM 747 C CA . PRO A 1 95 ? 10.388 20.364 6.041 1.00 90.62 95 PRO A CA 1
ATOM 748 C C . PRO A 1 95 ? 9.425 21.324 6.752 1.00 90.62 95 PRO A C 1
ATOM 750 O O . PRO A 1 95 ? 8.880 20.975 7.797 1.00 90.62 95 PRO A O 1
ATOM 753 N N . LEU A 1 96 ? 9.132 22.478 6.145 1.00 91.75 96 LEU A N 1
ATOM 754 C CA . LEU A 1 96 ? 8.188 23.468 6.676 1.00 91.75 96 LEU A CA 1
ATOM 755 C C . LEU A 1 96 ? 6.757 22.926 6.762 1.00 91.75 96 LEU A C 1
ATOM 757 O O . LEU A 1 96 ? 6.076 23.061 7.773 1.00 91.75 96 LEU A O 1
ATOM 761 N N . ARG A 1 97 ? 6.284 22.252 5.712 1.00 91.25 97 ARG A N 1
ATOM 762 C CA . ARG A 1 97 ? 4.940 21.666 5.725 1.00 91.25 97 ARG A CA 1
ATOM 763 C C . ARG A 1 97 ? 4.857 20.522 6.737 1.00 91.25 97 ARG A C 1
ATOM 765 O O . ARG A 1 97 ? 3.852 20.391 7.431 1.00 91.25 97 ARG A O 1
ATOM 772 N N . ARG A 1 98 ? 5.931 19.741 6.891 1.00 91.25 98 ARG A N 1
ATOM 773 C CA . ARG A 1 98 ? 6.032 18.679 7.902 1.00 91.25 98 ARG A CA 1
ATOM 774 C C . ARG A 1 98 ? 5.951 19.235 9.329 1.00 91.25 98 ARG A C 1
ATOM 776 O O . ARG A 1 98 ? 5.262 18.644 10.159 1.00 91.25 98 ARG A O 1
ATOM 783 N N . THR A 1 99 ? 6.615 20.351 9.634 1.00 94.50 99 THR A N 1
ATOM 784 C CA . THR A 1 99 ? 6.529 20.978 10.966 1.00 94.50 99 THR A CA 1
ATOM 785 C C . THR A 1 99 ? 5.139 21.546 11.234 1.00 94.50 99 THR A C 1
ATOM 787 O O . THR A 1 99 ? 4.586 21.288 12.302 1.00 94.50 99 THR A O 1
ATOM 790 N N . LEU A 1 100 ? 4.524 22.218 10.257 1.00 95.81 100 LEU A N 1
ATOM 791 C CA . LEU A 1 100 ? 3.153 22.727 10.373 1.00 95.81 100 LEU A CA 1
ATOM 792 C C . LEU A 1 100 ? 2.133 21.607 10.633 1.00 95.81 100 LEU A C 1
ATOM 794 O O . LEU A 1 100 ? 1.298 21.737 11.527 1.00 95.81 100 LEU A O 1
ATOM 798 N N . LEU A 1 101 ? 2.242 20.474 9.929 1.00 92.69 101 LEU A N 1
ATOM 799 C CA . LEU A 1 101 ? 1.382 19.306 10.160 1.00 92.69 101 LEU A CA 1
ATOM 800 C C . LEU A 1 101 ? 1.540 18.740 11.580 1.00 92.69 101 LEU A C 1
ATOM 802 O O . LEU A 1 101 ? 0.551 18.374 12.213 1.00 92.69 101 LEU A O 1
ATOM 806 N N . ARG A 1 102 ? 2.767 18.708 12.118 1.00 93.81 102 ARG A N 1
ATOM 807 C CA . ARG A 1 102 ? 3.018 18.281 13.507 1.00 93.81 102 ARG A CA 1
ATOM 808 C C . ARG A 1 102 ? 2.383 19.232 14.522 1.00 93.81 102 ARG A C 1
ATOM 810 O O . ARG A 1 102 ? 1.842 18.769 15.525 1.00 93.81 102 ARG A O 1
ATOM 817 N N . LEU A 1 103 ? 2.444 20.542 14.281 1.00 96.31 103 LEU A N 1
ATOM 818 C CA . LEU A 1 103 ? 1.810 21.541 15.146 1.00 96.31 103 LEU A CA 1
ATOM 819 C C . LEU A 1 103 ? 0.282 21.416 15.122 1.00 96.31 103 LEU A C 1
ATOM 821 O O . LEU A 1 103 ? -0.343 21.402 16.183 1.00 96.31 103 LEU A O 1
ATOM 825 N N . ASP A 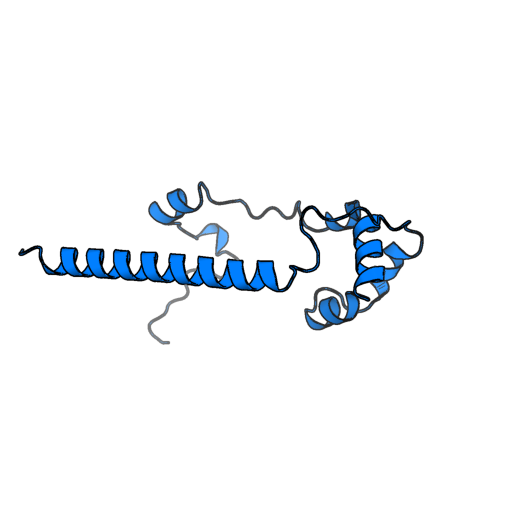1 104 ? -0.312 21.247 13.940 1.00 95.25 104 ASP A N 1
ATOM 826 C CA . ASP A 1 104 ? -1.754 21.021 13.804 1.00 95.25 104 ASP A CA 1
ATOM 827 C C . ASP A 1 104 ? -2.202 19.736 14.517 1.00 95.25 104 ASP A C 1
ATOM 829 O O . ASP A 1 104 ? -3.172 19.755 15.278 1.00 95.25 104 ASP A O 1
ATOM 833 N N . ALA A 1 105 ? -1.454 18.638 14.358 1.00 95.06 105 ALA A N 1
ATOM 834 C CA . ALA A 1 105 ? -1.729 17.382 15.052 1.00 95.06 105 ALA A CA 1
ATOM 835 C C . ALA A 1 105 ? -1.686 17.545 16.582 1.00 95.06 105 ALA A C 1
ATOM 837 O O . ALA A 1 105 ? -2.585 17.077 17.283 1.00 95.06 105 ALA A O 1
ATOM 838 N N . ARG A 1 106 ? -0.690 18.271 17.111 1.00 96.81 106 ARG A N 1
ATOM 839 C CA . ARG A 1 106 ? -0.591 18.584 18.548 1.00 96.81 106 ARG A CA 1
ATOM 840 C C . ARG A 1 106 ? -1.776 19.411 19.036 1.00 96.81 106 ARG A C 1
ATOM 842 O O . ARG A 1 106 ? -2.341 19.099 20.082 1.00 96.81 106 ARG A O 1
ATOM 849 N N . ARG A 1 107 ? -2.181 20.430 18.273 1.00 97.12 107 ARG A N 1
ATOM 850 C CA . ARG A 1 107 ? -3.354 21.258 18.584 1.00 97.12 107 ARG A CA 1
ATOM 851 C C . ARG A 1 107 ? -4.628 20.413 18.644 1.00 97.12 107 ARG A C 1
ATOM 853 O O . ARG A 1 107 ? -5.374 20.515 19.614 1.00 97.12 107 ARG A O 1
ATOM 860 N N . LYS A 1 108 ? -4.860 19.556 17.645 1.00 94.88 108 LYS A N 1
ATOM 861 C CA . LYS A 1 108 ? -6.018 18.646 17.598 1.00 94.88 108 LYS A CA 1
ATOM 862 C C . LYS A 1 108 ? -6.031 17.675 18.775 1.00 94.88 108 LYS A C 1
ATOM 864 O O . LYS A 1 108 ? -7.068 17.516 19.413 1.00 94.88 108 LYS A O 1
ATOM 869 N N . LEU A 1 109 ? -4.882 17.087 19.110 1.00 95.31 109 LEU A N 1
ATOM 870 C CA . LEU A 1 109 ? -4.756 16.206 20.270 1.00 95.31 109 LEU A CA 1
ATOM 871 C C . LEU A 1 109 ? -5.071 16.946 21.573 1.00 95.31 109 LEU A C 1
ATOM 873 O O . LEU A 1 109 ? -5.803 16.429 22.412 1.00 95.31 109 LEU A O 1
ATOM 877 N N . TRP A 1 110 ? -4.557 18.164 21.734 1.00 95.75 110 TRP A N 1
ATOM 878 C CA . TRP A 1 110 ? -4.841 18.981 22.909 1.00 95.75 110 TRP A CA 1
ATOM 879 C C . TRP A 1 110 ? -6.337 19.290 23.042 1.00 95.75 110 TRP A C 1
ATOM 881 O O . TRP A 1 110 ? -6.902 19.107 24.120 1.00 95.75 110 TRP A O 1
ATOM 891 N N . LEU A 1 111 ? -6.995 19.679 21.943 1.00 96.31 111 LEU A N 1
ATOM 892 C CA . LEU A 1 111 ? -8.443 19.906 21.911 1.00 96.31 111 LEU A CA 1
ATOM 893 C C . LEU A 1 111 ? -9.223 18.634 22.269 1.00 96.31 111 LEU A C 1
ATOM 895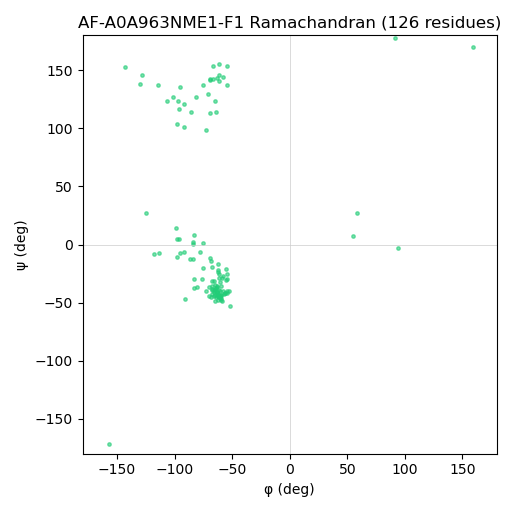 O O . LEU A 1 111 ? -10.109 18.689 23.120 1.00 96.31 111 LEU A O 1
ATOM 899 N N . TYR A 1 112 ? -8.855 17.486 21.690 1.00 93.81 112 TYR A N 1
ATOM 900 C CA . TYR A 1 112 ? -9.463 16.190 22.001 1.00 93.81 112 TYR A CA 1
ATOM 901 C C . TYR A 1 112 ? -9.315 15.827 23.486 1.00 93.81 112 TYR A C 1
ATOM 903 O O . TYR A 1 112 ? -10.299 15.494 24.143 1.00 93.81 112 TYR A O 1
ATOM 911 N N . LEU A 1 113 ? -8.106 15.937 24.048 1.00 94.81 113 LEU A N 1
ATOM 912 C CA . LEU A 1 113 ? -7.851 15.628 25.458 1.00 94.81 113 LEU A CA 1
ATOM 913 C C . LEU A 1 113 ? -8.606 16.574 26.396 1.00 94.81 113 LEU A C 1
ATOM 915 O O . LEU A 1 113 ? -9.108 16.139 27.431 1.00 94.81 113 LEU A O 1
ATOM 919 N N . ARG A 1 114 ? -8.713 17.859 26.040 1.00 94.12 114 ARG A N 1
ATOM 920 C CA . ARG A 1 114 ? -9.497 18.839 26.797 1.00 94.12 114 ARG A CA 1
ATOM 921 C C . ARG A 1 114 ? -10.988 18.496 26.776 1.00 94.12 114 ARG A C 1
ATOM 923 O O . ARG A 1 114 ? -11.600 18.456 27.840 1.00 94.12 114 ARG A O 1
ATOM 930 N N . ALA A 1 115 ? -11.551 18.207 25.603 1.00 92.81 115 ALA A N 1
ATOM 931 C CA . ALA A 1 115 ? -12.952 17.811 25.459 1.00 92.81 115 ALA A CA 1
ATOM 932 C C . ALA A 1 115 ? -13.255 16.510 26.220 1.00 92.81 115 ALA A C 1
ATOM 934 O O . ALA A 1 115 ? -14.227 16.436 26.968 1.00 92.81 115 ALA A O 1
ATOM 935 N N . ARG A 1 116 ? -12.372 15.510 26.115 1.00 90.38 116 ARG A N 1
ATOM 936 C CA . ARG A 1 116 ? -12.497 14.236 26.834 1.00 90.38 116 ARG A CA 1
ATOM 937 C C . ARG A 1 116 ? -12.440 14.413 28.354 1.00 90.38 116 ARG A C 1
ATOM 939 O O . ARG A 1 116 ? -13.215 13.775 29.060 1.00 90.38 116 ARG A O 1
ATOM 946 N N . ARG A 1 117 ? -11.559 15.280 28.870 1.00 88.75 117 ARG A N 1
ATOM 947 C CA . ARG A 1 117 ? -11.514 15.616 30.307 1.00 88.75 117 ARG A CA 1
ATOM 948 C C . ARG A 1 117 ? -12.797 16.299 30.775 1.00 88.75 117 ARG A C 1
ATOM 950 O O . ARG A 1 117 ? -13.306 15.942 31.830 1.00 88.75 117 ARG A O 1
ATOM 957 N N . ALA A 1 118 ? -13.332 17.234 29.989 1.00 88.00 118 ALA A N 1
ATOM 958 C CA . ALA A 1 118 ? -14.594 17.900 30.305 1.00 88.00 118 ALA A CA 1
ATOM 959 C C . ALA A 1 118 ? -15.773 16.910 30.341 1.00 88.00 118 ALA A C 1
ATOM 961 O O . ALA A 1 118 ? -16.554 16.926 31.288 1.00 88.00 118 ALA A O 1
ATOM 962 N N . ALA A 1 119 ? -15.855 15.997 29.368 1.00 83.38 119 ALA A N 1
ATOM 963 C CA . ALA A 1 119 ? -16.883 14.955 29.331 1.00 83.38 119 ALA A CA 1
ATOM 964 C C . ALA A 1 119 ? -16.794 13.988 30.529 1.00 83.38 119 ALA A C 1
ATOM 966 O O . ALA A 1 119 ? -17.816 13.648 31.120 1.00 83.38 119 ALA A O 1
ATOM 967 N N . ALA A 1 120 ? -15.581 13.589 30.931 1.00 80.19 120 ALA A N 1
ATOM 968 C CA . ALA A 1 120 ? -15.372 12.746 32.110 1.00 80.19 120 ALA A CA 1
ATOM 969 C C . ALA A 1 120 ? -15.760 13.461 33.420 1.00 80.19 120 ALA A C 1
ATOM 971 O O . ALA A 1 120 ? -16.368 12.851 34.296 1.00 80.19 120 ALA A O 1
ATOM 972 N N . GLY A 1 121 ? -15.460 14.760 33.539 1.00 77.00 121 GLY A N 1
ATOM 973 C CA . GLY A 1 121 ? -15.879 15.577 34.682 1.00 77.00 121 GLY A CA 1
ATOM 974 C C . GLY A 1 121 ? -17.400 15.747 34.780 1.00 77.00 121 GLY A C 1
ATOM 975 O O . GLY A 1 121 ? -17.950 15.681 35.874 1.00 77.00 121 GLY A O 1
ATOM 976 N N . ALA A 1 122 ? -18.093 15.894 33.646 1.00 69.62 122 ALA A N 1
ATOM 977 C CA . ALA A 1 122 ? -19.553 15.995 33.604 1.00 69.62 122 ALA A CA 1
ATOM 978 C C . ALA A 1 122 ? -20.258 14.685 34.011 1.00 69.62 122 ALA A C 1
ATOM 980 O O . ALA A 1 122 ? -21.250 14.718 34.736 1.00 69.62 122 ALA A O 1
ATOM 981 N N . GLN A 1 123 ? -19.721 13.525 33.611 1.00 61.22 123 GLN A N 1
ATOM 982 C CA . GLN A 1 123 ? -20.251 12.216 34.023 1.00 61.22 123 GLN A CA 1
ATOM 983 C C . GLN A 1 123 ? -20.062 11.946 35.525 1.00 61.22 123 GLN A C 1
ATOM 985 O O . GLN A 1 123 ? -20.908 11.300 36.133 1.00 61.22 123 GLN A O 1
ATOM 990 N N . ALA A 1 124 ? -18.997 12.471 36.140 1.00 64.50 124 ALA A N 1
ATOM 991 C CA . ALA A 1 124 ? -18.765 12.356 37.583 1.00 64.50 124 ALA A CA 1
ATOM 992 C C . ALA A 1 124 ? -19.659 13.286 38.433 1.00 64.50 124 ALA A C 1
ATOM 994 O O . ALA A 1 124 ? -19.839 13.035 39.621 1.00 64.50 124 ALA A O 1
ATOM 995 N N . ALA A 1 125 ? -20.219 14.346 37.839 1.00 59.38 125 ALA A N 1
ATOM 996 C CA . ALA A 1 125 ? -21.025 15.359 38.525 1.00 59.38 125 ALA A CA 1
ATOM 997 C C . ALA A 1 125 ? -22.546 15.119 38.447 1.00 59.38 125 ALA A C 1
ATOM 999 O O . ALA A 1 125 ? -23.311 15.963 38.905 1.00 59.38 125 ALA A O 1
ATOM 1000 N N . THR A 1 126 ? -22.997 13.998 37.871 1.00 47.38 126 THR A N 1
ATOM 1001 C CA . THR A 1 126 ? -24.421 13.623 37.838 1.00 47.38 126 THR A CA 1
ATOM 1002 C C . THR A 1 126 ? -24.730 12.747 39.063 1.00 47.38 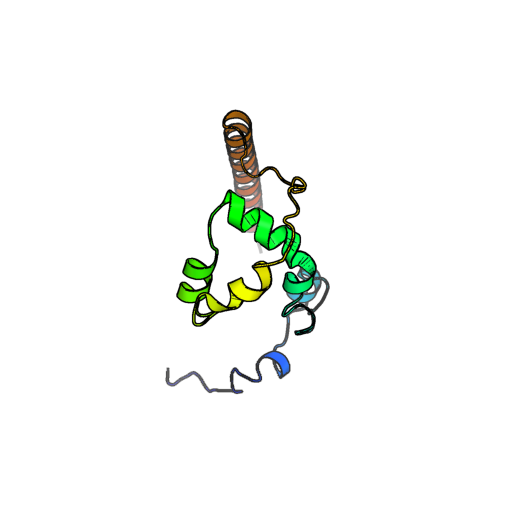126 THR A C 1
ATOM 1004 O O . THR A 1 126 ? -24.351 11.573 39.055 1.00 47.38 126 THR A O 1
ATOM 1007 N N . PRO A 1 127 ? -25.344 13.272 40.144 1.00 54.97 127 PRO A N 1
ATOM 1008 C CA . PRO A 1 127 ? -25.771 12.436 41.263 1.00 54.97 127 PRO A CA 1
ATOM 1009 C C . PRO A 1 127 ? -26.900 11.492 40.817 1.00 54.97 127 PRO A C 1
ATOM 1011 O O . PRO A 1 127 ? -27.734 11.865 39.991 1.00 54.97 127 PRO A O 1
ATOM 1014 N N . ARG A 1 128 ? -26.869 10.261 41.340 1.00 45.66 128 ARG A N 1
ATOM 1015 C CA . ARG A 1 128 ? -27.924 9.248 41.184 1.00 45.66 128 ARG A CA 1
ATOM 1016 C C . ARG A 1 128 ? -29.174 9.610 41.972 1.00 45.66 128 ARG A C 1
ATOM 1018 O O . ARG A 1 128 ? -29.004 10.164 43.080 1.00 45.66 128 ARG A O 1
#

Radius of gyration: 24.27 Å; Cα contacts (8 Å, |Δi|>4): 41; chains: 1; bounding box: 42×48×63 Å